Protein AF-A0A2E8U9Q3-F1 (afdb_monomer_lite)

Structure (mmCIF, N/CA/C/O backbone):
data_AF-A0A2E8U9Q3-F1
#
_entry.id   AF-A0A2E8U9Q3-F1
#
loop_
_atom_site.group_PDB
_atom_site.id
_atom_site.type_symbol
_atom_site.label_atom_id
_atom_site.label_alt_id
_atom_site.label_comp_id
_atom_site.label_asym_id
_atom_site.label_entity_id
_atom_site.label_seq_id
_atom_site.pdbx_PDB_ins_code
_atom_site.Cartn_x
_atom_site.Cartn_y
_atom_site.Cartn_z
_atom_site.occupancy
_atom_site.B_iso_or_equiv
_atom_site.auth_seq_id
_atom_s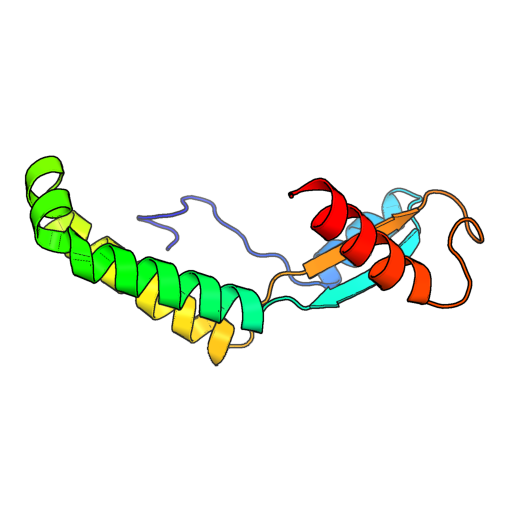ite.auth_comp_id
_atom_site.auth_asym_id
_atom_site.auth_atom_id
_atom_site.pdbx_PDB_model_num
ATOM 1 N N . MET A 1 1 ? -2.184 11.092 10.515 1.00 64.75 1 MET A N 1
ATOM 2 C CA . MET A 1 1 ? -1.116 10.374 9.784 1.00 64.75 1 MET A CA 1
ATOM 3 C C . MET A 1 1 ? 0.278 10.825 10.214 1.00 64.75 1 MET A C 1
ATOM 5 O O . MET A 1 1 ? 0.826 10.171 11.090 1.00 64.75 1 MET A O 1
ATOM 9 N N . ARG A 1 2 ? 0.816 11.953 9.718 1.00 72.31 2 ARG A N 1
ATOM 10 C CA . ARG A 1 2 ? 2.222 12.364 9.953 1.00 72.31 2 ARG A CA 1
ATOM 11 C C . ARG A 1 2 ? 2.642 12.592 11.412 1.00 72.31 2 ARG A C 1
ATOM 13 O O . ARG A 1 2 ? 3.783 12.352 11.745 1.00 72.31 2 ARG A O 1
ATOM 20 N N . LYS A 1 3 ? 1.752 13.048 12.296 1.00 78.44 3 LYS A N 1
ATOM 21 C CA . LYS A 1 3 ? 2.109 13.302 13.709 1.00 78.44 3 LYS A CA 1
ATOM 22 C C . LYS A 1 3 ? 1.985 12.071 14.615 1.00 78.44 3 LYS A C 1
ATOM 24 O O . LYS A 1 3 ? 2.663 11.994 15.627 1.00 78.44 3 LYS A O 1
ATOM 29 N N . TYR A 1 4 ? 1.089 11.148 14.273 1.00 84.44 4 TYR A N 1
ATOM 30 C CA . TYR A 1 4 ? 0.579 10.152 15.224 1.00 84.44 4 TYR A CA 1
ATOM 31 C C . TYR A 1 4 ? 0.764 8.696 14.792 1.00 84.44 4 TYR A C 1
ATOM 33 O O . TYR A 1 4 ? 0.737 7.823 15.645 1.00 84.44 4 TYR A O 1
ATOM 41 N N . ILE A 1 5 ? 0.908 8.428 13.489 1.00 89.56 5 ILE A N 1
ATOM 42 C CA . ILE A 1 5 ? 0.962 7.057 12.954 1.00 89.56 5 ILE A CA 1
ATOM 43 C C . ILE A 1 5 ? 2.268 6.835 12.186 1.00 89.56 5 ILE A C 1
ATOM 45 O O . ILE A 1 5 ? 2.986 5.888 12.471 1.00 89.56 5 ILE A O 1
ATOM 49 N N . PHE A 1 6 ? 2.609 7.740 11.260 1.00 91.94 6 PHE A N 1
ATOM 50 C CA . PHE A 1 6 ? 3.819 7.641 10.433 1.00 91.94 6 PHE A CA 1
ATOM 51 C C . PHE A 1 6 ? 4.589 8.974 10.402 1.00 91.94 6 PHE A C 1
ATOM 53 O O . PHE A 1 6 ? 4.451 9.739 9.438 1.00 91.94 6 PHE A O 1
ATOM 60 N N . PRO A 1 7 ? 5.364 9.299 11.455 1.00 90.81 7 PRO A N 1
ATOM 61 C CA . PRO A 1 7 ? 6.291 10.431 11.445 1.00 90.81 7 PRO A CA 1
ATOM 62 C C . PRO A 1 7 ? 7.283 10.334 10.287 1.00 90.81 7 PRO A C 1
ATOM 64 O O . PRO A 1 7 ? 7.885 9.290 10.073 1.00 90.81 7 PRO A O 1
ATOM 67 N N . GLY A 1 8 ? 7.404 11.407 9.500 1.00 90.94 8 GLY A N 1
ATOM 68 C CA . GLY A 1 8 ? 8.248 11.430 8.296 1.00 90.94 8 GLY A CA 1
ATOM 69 C C . GLY A 1 8 ? 7.701 10.640 7.100 1.00 90.94 8 GLY A C 1
ATOM 70 O O . GLY A 1 8 ? 8.353 10.589 6.063 1.00 90.94 8 GLY A O 1
ATOM 71 N N . GLY A 1 9 ? 6.507 10.048 7.210 1.00 89.62 9 GLY A N 1
ATOM 72 C CA . GLY A 1 9 ? 5.912 9.262 6.133 1.00 89.62 9 GLY A CA 1
ATOM 73 C C . GLY A 1 9 ? 5.658 10.092 4.873 1.00 89.62 9 GLY A C 1
ATOM 74 O O . GLY A 1 9 ? 4.964 11.114 4.921 1.00 89.62 9 GLY A O 1
ATOM 75 N N . TYR A 1 10 ? 6.179 9.604 3.749 1.00 92.88 10 TYR A N 1
ATOM 76 C CA . TYR A 1 10 ? 5.983 10.150 2.412 1.00 92.88 10 TYR A CA 1
ATOM 77 C C . TYR A 1 10 ? 5.476 9.053 1.473 1.00 92.88 10 TYR A C 1
ATOM 79 O O . TYR A 1 10 ? 5.944 7.918 1.536 1.00 92.88 10 TYR A O 1
ATOM 87 N N . ILE A 1 11 ? 4.503 9.387 0.625 1.00 93.69 11 ILE A N 1
ATOM 88 C CA . I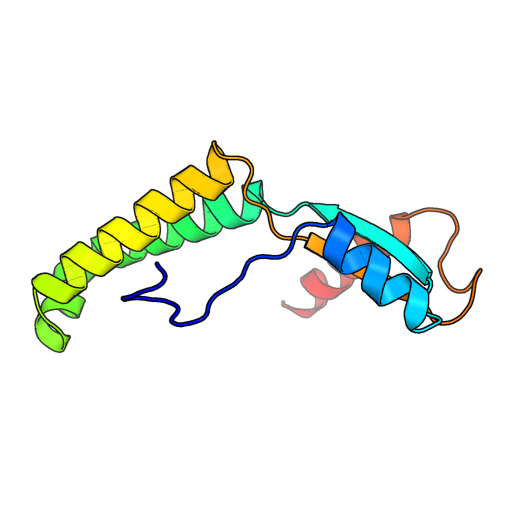LE A 1 11 ? 3.959 8.477 -0.386 1.00 93.69 11 ILE A CA 1
ATOM 89 C C . ILE A 1 11 ? 4.340 9.065 -1.746 1.00 93.69 11 ILE A C 1
ATOM 91 O O . ILE A 1 11 ? 3.750 10.078 -2.128 1.00 93.69 11 ILE A O 1
ATOM 95 N N . PRO A 1 12 ? 5.329 8.484 -2.446 1.00 95.00 12 PRO A N 1
ATOM 96 C CA . PRO A 1 12 ? 5.797 9.026 -3.711 1.00 95.00 12 PRO A CA 1
ATOM 97 C C . PRO A 1 12 ? 4.779 8.815 -4.830 1.00 95.00 12 PRO A C 1
ATOM 99 O O . PRO A 1 12 ? 4.045 7.821 -4.861 1.00 95.00 12 PRO A O 1
ATOM 102 N N . ALA A 1 13 ? 4.773 9.741 -5.786 1.00 95.00 13 ALA A N 1
ATOM 103 C CA . ALA A 1 13 ? 4.031 9.565 -7.027 1.00 95.00 13 ALA A CA 1
ATOM 104 C C . ALA A 1 13 ? 4.717 8.520 -7.921 1.00 95.00 13 ALA A C 1
ATOM 106 O O . ALA A 1 13 ? 5.933 8.331 -7.861 1.00 95.00 13 ALA A O 1
ATOM 107 N N . LEU A 1 14 ? 3.956 7.877 -8.814 1.00 96.50 14 LEU A N 1
ATOM 108 C CA . LEU A 1 14 ? 4.533 6.902 -9.744 1.00 96.50 14 LEU A CA 1
ATOM 109 C C . LEU A 1 14 ? 5.638 7.519 -10.614 1.00 96.50 14 LEU A C 1
ATOM 111 O O . LEU A 1 14 ? 6.654 6.875 -10.849 1.00 96.50 14 LEU A O 1
ATOM 115 N N . SER A 1 15 ? 5.471 8.779 -11.021 1.00 96.38 15 SER A N 1
ATOM 116 C CA . SER A 1 15 ? 6.460 9.538 -11.795 1.00 96.38 15 SER A CA 1
ATOM 117 C C . SER A 1 15 ? 7.777 9.763 -11.048 1.00 96.38 15 SER A C 1
ATOM 119 O O . SER A 1 15 ? 8.841 9.804 -11.662 1.00 96.38 15 SER A O 1
ATOM 121 N N . GLU A 1 16 ? 7.735 9.894 -9.722 1.00 96.69 16 GLU A N 1
ATOM 122 C CA . GLU A 1 16 ? 8.944 10.010 -8.907 1.00 96.69 16 GLU A CA 1
ATOM 123 C C . GLU A 1 16 ? 9.657 8.667 -8.797 1.00 96.69 16 GLU A C 1
ATOM 125 O O . GLU A 1 16 ? 10.884 8.609 -8.880 1.00 96.69 16 GLU A O 1
ATOM 130 N N . ILE A 1 17 ? 8.895 7.582 -8.645 1.00 96.94 17 ILE A N 1
ATOM 131 C CA . ILE A 1 17 ? 9.440 6.226 -8.587 1.00 96.94 17 ILE A CA 1
ATOM 132 C C . ILE A 1 17 ? 10.092 5.870 -9.930 1.00 96.94 17 ILE A C 1
ATOM 134 O O . ILE A 1 17 ? 11.268 5.504 -9.956 1.00 96.94 17 ILE A O 1
ATOM 138 N N . SER A 1 18 ? 9.370 6.025 -11.046 1.00 96.50 18 SER A N 1
ATOM 139 C CA . SER A 1 18 ? 9.853 5.640 -12.378 1.00 96.50 18 SER A CA 1
ATOM 140 C C . SER A 1 18 ? 11.109 6.413 -12.778 1.00 96.50 18 SER A C 1
ATOM 142 O O . SER A 1 18 ? 12.100 5.801 -13.174 1.00 96.50 18 SER A O 1
ATOM 144 N N . LYS A 1 19 ? 11.128 7.732 -12.544 1.00 96.00 19 LYS A N 1
ATOM 145 C CA . LYS A 1 19 ? 12.292 8.594 -12.804 1.00 96.00 19 LYS A CA 1
ATOM 146 C C . LYS A 1 19 ? 13.550 8.134 -12.070 1.00 96.00 19 LYS A C 1
ATOM 148 O O . LYS A 1 19 ? 14.658 8.305 -12.576 1.00 96.00 19 LYS A O 1
ATOM 153 N N . ASN A 1 20 ? 13.409 7.617 -10.851 1.00 96.25 20 ASN A N 1
ATOM 154 C CA . ASN A 1 20 ? 14.555 7.109 -10.102 1.00 96.25 20 ASN A CA 1
ATOM 155 C C . ASN A 1 20 ? 14.969 5.716 -10.585 1.00 96.25 20 ASN A C 1
ATOM 157 O O . ASN A 1 20 ? 16.165 5.474 -10.711 1.00 96.25 20 ASN A O 1
ATOM 161 N N . ILE A 1 21 ? 14.018 4.837 -10.921 1.00 96.62 21 ILE A N 1
ATOM 162 C CA . ILE A 1 21 ? 14.308 3.494 -11.449 1.00 96.62 21 ILE A CA 1
ATOM 163 C C . ILE A 1 21 ? 15.091 3.569 -12.762 1.00 96.62 21 ILE A C 1
ATOM 165 O O . ILE A 1 21 ? 16.087 2.863 -12.905 1.00 96.62 21 ILE A O 1
ATOM 169 N N . GLU A 1 22 ? 14.721 4.460 -13.681 1.00 92.25 22 GLU A N 1
ATOM 170 C CA . GLU A 1 22 ? 15.414 4.619 -14.971 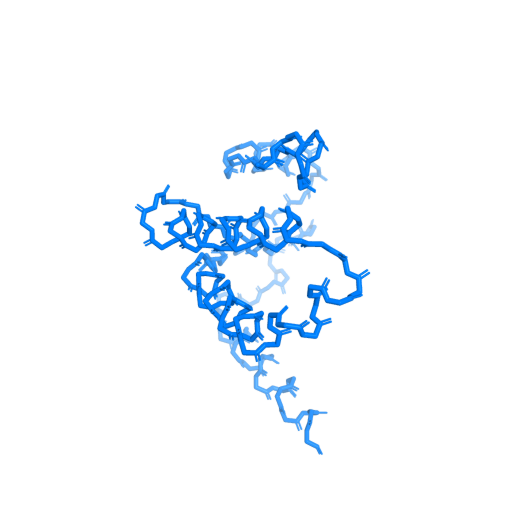1.00 92.25 22 GLU A CA 1
ATOM 171 C C . GLU A 1 22 ? 16.920 4.888 -14.813 1.00 92.25 22 GLU A C 1
ATOM 173 O O . GLU A 1 22 ? 17.734 4.424 -15.608 1.00 92.25 22 GLU A O 1
ATOM 178 N N . LYS A 1 23 ? 17.321 5.568 -13.733 1.00 95.25 23 LYS A N 1
ATOM 179 C CA . LYS A 1 23 ? 18.730 5.881 -13.444 1.00 95.25 23 LYS A CA 1
ATOM 180 C C . LYS A 1 23 ? 19.527 4.701 -12.886 1.00 95.25 23 LYS A C 1
ATOM 182 O O . LYS A 1 23 ? 20.741 4.801 -12.749 1.00 95.25 23 LYS A O 1
ATOM 187 N N . THR A 1 24 ? 18.864 3.603 -12.529 1.00 95.25 24 THR A N 1
ATOM 188 C CA . THR A 1 24 ? 19.495 2.439 -11.883 1.00 95.25 24 THR A CA 1
ATOM 189 C C . THR A 1 24 ? 19.900 1.334 -12.862 1.00 95.25 24 THR A C 1
ATOM 191 O O . THR A 1 24 ? 20.501 0.345 -12.445 1.00 95.25 24 THR A O 1
ATOM 194 N N . GLY A 1 25 ? 19.572 1.474 -14.153 1.00 92.44 25 GLY A N 1
ATOM 195 C CA . GLY A 1 25 ? 19.801 0.433 -15.164 1.00 92.44 25 GLY A CA 1
ATOM 196 C C . GLY A 1 25 ? 18.813 -0.739 -15.094 1.00 92.44 25 GLY A C 1
ATOM 197 O O . GLY A 1 25 ? 19.044 -1.774 -15.718 1.00 92.44 25 GLY A O 1
ATOM 198 N N . PHE A 1 26 ? 17.725 -0.600 -14.331 1.00 96.19 26 PHE A N 1
ATOM 199 C CA . PHE A 1 26 ? 16.598 -1.529 -14.349 1.00 96.19 26 PHE A CA 1
ATOM 200 C C . PHE A 1 26 ? 15.534 -1.082 -15.356 1.00 96.19 26 PHE A C 1
ATOM 202 O O . PHE A 1 26 ? 15.258 0.106 -15.510 1.00 96.19 26 PHE A O 1
ATOM 209 N N . PHE A 1 27 ? 14.884 -2.060 -15.979 1.00 94.94 27 PHE A N 1
ATOM 210 C CA . PHE A 1 27 ? 13.723 -1.881 -16.838 1.00 94.94 27 PHE A CA 1
ATOM 211 C C . PHE A 1 27 ? 12.452 -2.159 -16.043 1.00 94.94 27 PHE A C 1
ATOM 213 O O . PHE A 1 27 ? 12.346 -3.199 -15.386 1.00 94.94 27 PHE A O 1
ATOM 220 N N . ILE A 1 28 ? 11.479 -1.251 -16.126 1.00 96.19 28 ILE A N 1
ATOM 221 C CA . ILE A 1 28 ? 10.119 -1.516 -15.654 1.00 96.19 28 ILE A CA 1
ATOM 222 C C . ILE A 1 28 ? 9.433 -2.411 -16.682 1.00 96.19 28 ILE A C 1
ATOM 224 O O . ILE A 1 28 ? 9.395 -2.083 -17.864 1.00 96.19 28 ILE A O 1
ATOM 228 N N . THR A 1 29 ? 8.910 -3.543 -16.222 1.00 95.38 29 THR A N 1
ATOM 229 C CA . THR A 1 29 ? 8.325 -4.575 -17.092 1.00 95.38 29 THR A CA 1
ATOM 230 C C . THR A 1 29 ? 6.835 -4.807 -16.862 1.00 95.38 29 THR A C 1
ATOM 232 O O . THR A 1 29 ? 6.148 -5.232 -17.783 1.00 95.38 29 THR A O 1
ATOM 235 N N . ASP A 1 30 ? 6.323 -4.482 -15.674 1.00 96.00 30 ASP A N 1
ATOM 236 C CA . ASP A 1 30 ? 4.893 -4.454 -15.357 1.00 96.00 30 ASP A CA 1
ATOM 237 C C . ASP A 1 30 ? 4.652 -3.533 -14.146 1.00 96.00 30 ASP A C 1
ATOM 239 O O . ASP A 1 30 ? 5.550 -3.333 -13.315 1.00 96.00 30 ASP A O 1
ATOM 243 N N . ILE A 1 31 ? 3.452 -2.954 -14.061 1.00 97.44 31 ILE A N 1
ATOM 244 C CA . ILE A 1 31 ? 2.982 -2.171 -12.914 1.00 97.44 31 ILE A CA 1
ATOM 245 C C . ILE A 1 31 ? 1.539 -2.593 -12.614 1.00 97.44 31 ILE A C 1
ATOM 247 O O . ILE A 1 31 ? 0.622 -2.279 -13.375 1.00 97.44 31 ILE A O 1
ATOM 251 N N . GLU A 1 32 ? 1.326 -3.244 -11.473 1.00 97.25 32 GLU A N 1
ATOM 252 C CA . GLU A 1 32 ? 0.004 -3.654 -10.992 1.00 97.25 32 GLU A CA 1
ATOM 253 C C . GLU A 1 32 ? -0.503 -2.671 -9.919 1.00 97.25 32 GLU A C 1
ATOM 255 O O . GLU A 1 32 ? 0.224 -2.280 -8.998 1.00 97.25 32 GLU A O 1
ATOM 260 N N . PHE A 1 33 ? -1.768 -2.255 -10.042 1.00 97.00 33 PHE A N 1
ATOM 261 C CA . PHE A 1 33 ? -2.423 -1.307 -9.138 1.00 97.00 33 PHE A CA 1
ATOM 262 C C . PHE A 1 33 ? -3.307 -2.061 -8.145 1.00 97.00 33 PHE A C 1
ATOM 264 O O . PHE A 1 33 ? -4.343 -2.615 -8.507 1.00 97.00 33 PHE A O 1
ATOM 271 N N . LEU A 1 34 ? -2.935 -2.029 -6.867 1.00 97.69 34 LEU A N 1
ATOM 272 C CA . LEU A 1 34 ? -3.588 -2.795 -5.802 1.00 97.69 34 LEU A CA 1
ATOM 273 C C . LEU A 1 34 ? -4.383 -1.918 -4.816 1.00 97.69 34 LEU A C 1
ATOM 275 O O . LEU A 1 34 ? -4.789 -2.385 -3.751 1.00 97.69 34 LEU A O 1
ATOM 279 N N . GLY A 1 35 ? -4.648 -0.652 -5.160 1.00 97.12 35 GLY A N 1
ATOM 280 C CA . GLY A 1 35 ? -5.404 0.292 -4.323 1.00 97.12 35 GLY A CA 1
ATOM 281 C C . GLY A 1 35 ? -6.749 -0.249 -3.803 1.00 97.12 35 GLY A C 1
ATOM 282 O O . GLY A 1 35 ? -6.956 -0.254 -2.584 1.00 97.12 35 GLY A O 1
ATOM 283 N N . PRO A 1 36 ? -7.635 -0.794 -4.664 1.00 97.25 36 PRO A N 1
ATOM 284 C CA . PRO A 1 36 ? -8.909 -1.371 -4.223 1.00 97.25 36 PRO A CA 1
ATOM 285 C C . PRO A 1 36 ? -8.750 -2.549 -3.252 1.00 97.25 36 PRO A C 1
ATOM 287 O O . PRO A 1 36 ? -9.520 -2.682 -2.297 1.00 97.25 36 PRO A O 1
ATOM 290 N N . HIS A 1 37 ? -7.719 -3.378 -3.445 1.00 98.06 37 HIS A N 1
ATOM 291 C CA . HIS A 1 37 ? -7.395 -4.456 -2.510 1.00 98.06 37 HIS A CA 1
ATOM 292 C C . HIS A 1 37 ? -7.017 -3.884 -1.144 1.00 98.06 37 HIS A C 1
ATOM 294 O O . HIS A 1 37 ? -7.510 -4.355 -0.119 1.00 98.06 37 HIS A O 1
ATOM 300 N N . TYR A 1 38 ? -6.213 -2.821 -1.116 1.00 98.31 38 TYR A N 1
ATOM 301 C CA . TYR A 1 38 ? -5.800 -2.182 0.129 1.00 98.31 38 TYR A CA 1
ATOM 302 C C . TYR A 1 38 ? -6.964 -1.502 0.866 1.00 98.31 38 TYR A C 1
ATOM 304 O O . TYR A 1 38 ? -7.054 -1.591 2.092 1.00 98.31 38 TYR A O 1
ATOM 312 N N . ALA A 1 39 ? -7.925 -0.923 0.138 1.00 98.44 39 ALA A N 1
ATOM 313 C CA . ALA A 1 39 ? -9.171 -0.436 0.729 1.00 98.44 39 ALA A CA 1
ATOM 314 C C . ALA A 1 39 ? -9.954 -1.564 1.432 1.00 98.44 39 ALA A C 1
ATOM 316 O O . ALA A 1 39 ? -10.486 -1.370 2.529 1.00 98.44 39 ALA A O 1
ATOM 317 N N . ASN A 1 40 ? -10.005 -2.766 0.846 1.00 98.50 40 ASN A N 1
ATOM 318 C CA . ASN A 1 40 ? -10.631 -3.929 1.484 1.00 98.50 40 ASN A CA 1
ATOM 319 C C . ASN A 1 40 ? -9.825 -4.431 2.688 1.00 98.50 40 ASN A C 1
ATOM 321 O O . ASN A 1 40 ? -10.409 -4.742 3.727 1.00 98.50 40 ASN A O 1
ATOM 325 N N . THR A 1 41 ? -8.495 -4.435 2.605 1.00 98.62 41 THR A N 1
ATOM 326 C CA . THR A 1 41 ? -7.615 -4.743 3.741 1.00 98.62 41 THR A CA 1
ATOM 327 C C . THR A 1 41 ? -7.898 -3.824 4.929 1.00 98.62 41 THR A C 1
ATOM 329 O O . THR A 1 41 ? -8.158 -4.310 6.033 1.00 98.62 41 THR A O 1
ATOM 332 N N . LEU A 1 42 ? -7.943 -2.508 4.699 1.00 98.62 42 LEU A N 1
ATOM 333 C CA . LEU A 1 42 ? -8.233 -1.504 5.726 1.00 98.62 42 LEU A CA 1
ATOM 334 C C . LEU A 1 42 ? -9.636 -1.674 6.316 1.00 98.62 42 LEU A C 1
ATOM 336 O O . LEU A 1 42 ? -9.793 -1.618 7.538 1.00 98.62 42 LEU A O 1
ATOM 340 N N . ARG A 1 43 ? -10.638 -1.990 5.483 1.00 98.56 43 ARG A N 1
ATOM 341 C CA . ARG A 1 43 ? -11.985 -2.353 5.94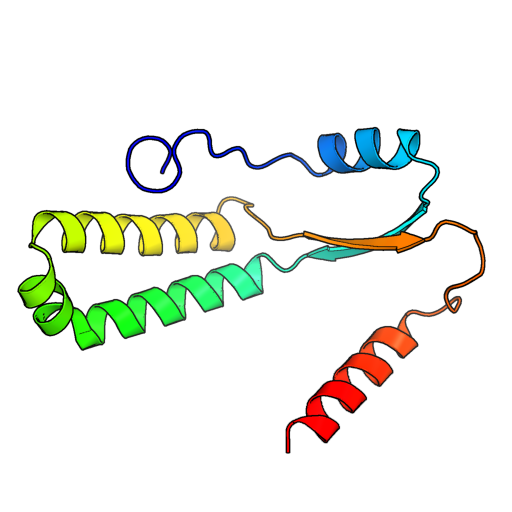9 1.00 98.56 43 ARG A CA 1
ATOM 342 C C . ARG A 1 43 ? -11.946 -3.556 6.890 1.00 98.56 43 ARG A C 1
ATOM 344 O O . ARG A 1 43 ? -12.523 -3.506 7.976 1.00 98.56 43 ARG A O 1
ATOM 351 N N . HIS A 1 44 ? -11.268 -4.639 6.507 1.00 98.75 44 HIS A N 1
ATOM 352 C CA . HIS A 1 44 ? -11.178 -5.841 7.339 1.00 98.75 44 HIS A CA 1
ATOM 353 C C . HIS A 1 44 ? -10.419 -5.589 8.644 1.00 98.75 44 HIS A C 1
ATOM 355 O O . HIS A 1 44 ? -10.827 -6.095 9.691 1.00 98.75 44 HIS A O 1
ATOM 361 N N . TRP A 1 45 ? -9.345 -4.795 8.618 1.00 98.69 45 TRP A N 1
ATOM 362 C CA . TRP A 1 45 ? -8.657 -4.363 9.837 1.00 98.69 45 TRP A CA 1
ATOM 363 C C . TRP A 1 45 ? -9.568 -3.538 10.737 1.00 98.69 45 TRP A C 1
ATOM 365 O O . TRP A 1 45 ? -9.661 -3.837 11.923 1.00 98.69 45 TRP A O 1
ATOM 375 N N . ARG A 1 46 ? -10.314 -2.578 10.183 1.00 98.44 46 ARG A N 1
ATOM 376 C CA . ARG A 1 46 ? -11.264 -1.752 10.940 1.00 98.44 46 ARG A CA 1
ATOM 377 C C . ARG A 1 46 ? -12.364 -2.581 11.593 1.00 98.44 46 ARG A C 1
ATOM 379 O O . ARG A 1 46 ? -12.669 -2.370 12.763 1.00 98.44 46 ARG A O 1
ATOM 386 N N . LEU A 1 47 ? -12.936 -3.546 10.873 1.00 98.56 47 LEU A N 1
ATOM 387 C CA . LEU A 1 47 ? -13.967 -4.437 11.416 1.00 98.56 47 LEU A CA 1
ATOM 388 C C . LEU A 1 47 ? -13.420 -5.337 12.531 1.00 98.56 47 LEU A C 1
ATOM 390 O O . LEU A 1 47 ? -14.064 -5.486 13.569 1.00 98.56 47 LEU A O 1
ATOM 394 N N . ARG A 1 48 ? -12.218 -5.898 12.350 1.00 98.62 48 ARG A N 1
ATOM 395 C CA . ARG A 1 48 ? -11.556 -6.707 13.385 1.00 98.62 48 ARG A CA 1
ATOM 396 C C . ARG A 1 48 ? -11.174 -5.878 14.608 1.00 98.62 48 ARG A C 1
ATOM 398 O O . ARG A 1 48 ? -11.370 -6.353 15.722 1.00 98.62 48 ARG A O 1
ATOM 405 N N . PHE A 1 49 ? -10.699 -4.651 14.411 1.00 98.31 49 PHE A N 1
ATOM 406 C CA . PHE A 1 49 ? -10.427 -3.714 15.497 1.00 98.31 49 PHE A CA 1
ATOM 407 C C . PHE A 1 49 ? -11.707 -3.409 16.277 1.00 98.31 49 PHE A C 1
ATOM 409 O O . PHE A 1 49 ? -11.746 -3.619 17.483 1.00 98.31 49 PHE A O 1
ATOM 416 N N . LYS A 1 50 ? -12.788 -3.027 15.581 1.00 98.00 50 LYS A N 1
ATOM 417 C CA . LYS A 1 50 ? -14.088 -2.732 16.200 1.00 98.00 50 LYS A CA 1
ATOM 418 C C . LYS A 1 50 ? -14.614 -3.909 17.026 1.00 98.00 50 LYS A C 1
ATOM 420 O O . LYS A 1 50 ? -15.108 -3.698 18.126 1.00 98.00 50 LYS A O 1
ATOM 425 N N . LYS A 1 51 ? -14.482 -5.143 16.523 1.00 98.50 51 LYS A N 1
ATOM 426 C CA . LYS A 1 51 ? -14.904 -6.357 17.245 1.00 98.50 51 LYS A CA 1
ATOM 427 C C . LYS A 1 51 ? -14.136 -6.568 18.558 1.00 98.50 51 LYS A C 1
ATOM 429 O O . LYS A 1 51 ? -14.704 -7.104 19.498 1.00 98.50 51 LYS A O 1
ATOM 434 N N . ASN A 1 52 ? -12.871 -6.155 18.619 1.00 98.12 52 ASN A N 1
ATOM 435 C CA . ASN A 1 52 ? -11.992 -6.363 19.775 1.00 98.12 52 ASN A CA 1
ATOM 436 C C . ASN A 1 52 ? -11.704 -5.065 20.543 1.00 98.12 52 ASN A C 1
ATOM 438 O O . ASN A 1 52 ? -10.776 -5.019 21.345 1.00 98.12 52 ASN A O 1
ATOM 442 N N . ARG A 1 53 ? -12.478 -4.003 20.293 1.00 97.88 53 ARG A N 1
ATOM 443 C CA . ARG A 1 53 ? -12.180 -2.650 20.771 1.00 97.88 53 ARG A CA 1
ATOM 444 C C . ARG A 1 53 ? -12.015 -2.581 22.287 1.00 97.88 53 ARG A C 1
ATOM 446 O O . ARG A 1 53 ? -11.057 -1.978 22.746 1.00 97.88 53 ARG A O 1
ATOM 453 N N . GLU A 1 54 ? -12.899 -3.225 23.048 1.00 98.12 54 GLU A N 1
ATOM 454 C CA . GLU A 1 54 ? -12.847 -3.190 24.517 1.00 98.12 54 GLU A CA 1
ATOM 455 C C . GLU A 1 54 ? -11.614 -3.910 25.081 1.00 98.12 54 GLU A C 1
ATOM 457 O O . GLU A 1 54 ? -10.997 -3.423 26.023 1.00 98.12 54 GLU A O 1
ATOM 462 N N . ILE A 1 55 ? -11.188 -5.009 24.448 1.00 98.00 55 ILE A N 1
ATOM 463 C CA . ILE A 1 55 ? -9.939 -5.705 24.798 1.00 98.00 55 ILE A CA 1
ATOM 464 C C . ILE A 1 55 ? -8.732 -4.812 24.487 1.00 98.00 55 ILE A C 1
ATOM 466 O O . ILE A 1 55 ? -7.787 -4.730 25.258 1.00 98.00 55 ILE A O 1
ATOM 470 N N . ILE A 1 56 ? -8.748 -4.114 23.354 1.00 97.44 56 ILE A N 1
ATOM 471 C CA . ILE A 1 56 ? -7.649 -3.219 22.976 1.00 97.44 56 ILE A CA 1
ATOM 472 C C . ILE A 1 56 ? -7.600 -2.007 23.914 1.00 97.44 56 ILE A C 1
ATOM 474 O O . ILE A 1 56 ? -6.521 -1.594 24.331 1.00 97.44 56 ILE A O 1
ATOM 478 N N . LYS A 1 57 ? -8.758 -1.460 24.288 1.00 98.06 57 LYS A N 1
ATOM 479 C CA . LYS A 1 57 ? -8.874 -0.344 25.228 1.00 98.06 57 LYS A CA 1
ATOM 480 C C . LYS A 1 57 ? -8.320 -0.683 26.610 1.00 98.06 57 LYS A C 1
ATOM 482 O O . LYS A 1 57 ? -7.761 0.210 27.232 1.00 98.06 57 LYS A O 1
ATOM 487 N N . SER A 1 58 ? -8.457 -1.925 27.085 1.00 97.50 58 SER A N 1
ATOM 488 C CA . SER A 1 58 ? -7.901 -2.330 28.385 1.00 97.50 58 SER A CA 1
ATOM 489 C C . SER A 1 58 ? -6.374 -2.452 28.386 1.00 97.50 58 SER A C 1
ATOM 491 O O . SER A 1 58 ? -5.761 -2.317 29.439 1.00 97.50 58 SER A O 1
ATOM 493 N N . VAL A 1 59 ? -5.761 -2.688 27.220 1.00 97.31 59 VAL A N 1
ATOM 494 C CA . VAL A 1 59 ? -4.297 -2.731 27.045 1.00 97.31 59 VAL A CA 1
ATOM 495 C C . VAL A 1 59 ? -3.715 -1.339 26.782 1.00 97.31 59 VAL A C 1
ATOM 497 O O . VAL A 1 59 ? -2.593 -1.046 27.189 1.00 97.31 59 VAL A O 1
ATOM 500 N N . TYR A 1 60 ? -4.470 -0.489 26.089 1.00 94.88 60 TYR A N 1
ATOM 501 C CA . TYR A 1 60 ? -4.093 0.882 25.761 1.00 94.88 60 TYR A CA 1
ATOM 502 C C . TYR A 1 60 ? -5.004 1.868 26.503 1.00 94.88 60 TYR A C 1
ATOM 504 O O . TYR A 1 60 ? -5.135 1.809 27.721 1.00 94.88 60 TYR A O 1
ATOM 512 N N . ASP A 1 61 ? -5.622 2.802 25.783 1.00 96.69 61 ASP A N 1
ATOM 513 C CA . ASP A 1 61 ? -6.586 3.739 26.332 1.00 96.69 61 ASP A CA 1
ATOM 514 C C . ASP A 1 61 ? -7.636 4.143 25.280 1.00 96.69 61 ASP A C 1
ATOM 516 O O . ASP A 1 61 ? -7.581 3.796 24.092 1.00 96.69 61 ASP A O 1
ATOM 520 N N . GLU A 1 62 ? -8.635 4.901 25.729 1.00 97.88 62 GLU A N 1
ATOM 521 C CA . GLU A 1 62 ? -9.701 5.421 24.869 1.00 97.88 62 GLU A CA 1
ATOM 522 C C . GLU A 1 62 ? -9.153 6.372 23.789 1.00 97.88 62 GLU A C 1
ATOM 524 O O . GLU A 1 62 ? -9.653 6.412 22.660 1.00 97.88 62 GLU A O 1
ATOM 529 N N . ARG A 1 63 ? -8.094 7.126 24.108 1.00 96.56 63 ARG A N 1
ATOM 530 C CA . ARG A 1 63 ? -7.467 8.078 23.186 1.00 96.56 63 ARG A CA 1
ATOM 531 C C . ARG A 1 63 ? -6.841 7.358 21.993 1.00 96.56 63 ARG A C 1
ATOM 533 O O . ARG A 1 63 ? -7.066 7.769 20.851 1.00 96.56 63 ARG A O 1
ATOM 540 N N . PHE A 1 64 ? -6.087 6.295 22.249 1.00 96.75 64 PHE A N 1
ATOM 541 C CA . PHE A 1 64 ? -5.497 5.424 21.246 1.00 96.75 64 PHE A CA 1
ATOM 542 C C . PHE A 1 64 ? -6.582 4.795 20.382 1.00 96.75 64 PHE A C 1
ATOM 544 O O . PHE A 1 64 ? -6.490 4.860 19.156 1.00 96.75 64 PHE A O 1
ATOM 551 N N . CYS A 1 65 ? -7.642 4.263 20.999 1.00 98.06 65 CYS A N 1
ATOM 552 C CA . CYS A 1 65 ? -8.725 3.624 20.256 1.00 98.06 65 CYS A CA 1
ATOM 553 C C . CYS A 1 65 ? -9.358 4.583 19.245 1.00 98.06 65 CYS A C 1
ATOM 555 O O . CYS A 1 65 ? -9.415 4.269 18.057 1.00 98.06 65 CYS A O 1
ATOM 557 N N . ARG A 1 66 ? -9.725 5.796 19.678 1.00 97.75 66 ARG A N 1
ATOM 558 C CA . ARG A 1 66 ? -10.295 6.817 18.784 1.00 97.75 66 ARG A CA 1
ATOM 559 C C . ARG A 1 66 ? -9.338 7.217 17.663 1.00 97.75 66 ARG A C 1
ATOM 561 O O . ARG A 1 66 ? -9.752 7.385 16.517 1.00 97.75 66 ARG A O 1
ATOM 568 N N . MET A 1 67 ? -8.054 7.373 17.986 1.00 97.50 67 MET A N 1
ATOM 569 C CA . MET A 1 67 ? -7.023 7.696 17.001 1.00 97.50 67 MET A CA 1
ATOM 570 C C . MET A 1 67 ? -6.895 6.592 15.943 1.00 97.50 67 MET A C 1
ATOM 572 O O . MET A 1 67 ? -6.819 6.890 14.749 1.00 97.50 67 MET A O 1
ATOM 576 N N . TRP A 1 68 ? -6.883 5.330 16.370 1.00 97.75 68 TRP A N 1
ATOM 577 C CA . TRP A 1 68 ? -6.705 4.181 15.488 1.00 97.75 68 TRP A CA 1
ATOM 578 C C . TRP A 1 68 ? -7.933 3.923 14.610 1.00 97.75 68 TRP A C 1
ATOM 580 O O . TRP A 1 68 ? -7.800 3.669 13.413 1.00 97.75 68 TRP A O 1
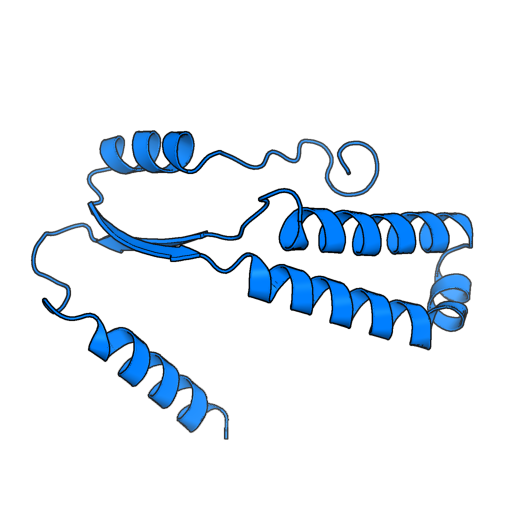ATOM 590 N N . GLU A 1 69 ? -9.135 4.073 15.167 1.00 97.81 69 GLU A N 1
ATOM 591 C CA . GLU A 1 69 ? -10.396 4.019 14.419 1.00 97.81 69 GLU A CA 1
ATOM 592 C C . GLU A 1 69 ? -10.432 5.073 13.314 1.00 97.81 69 GLU A C 1
ATOM 594 O O . GLU A 1 69 ? -10.723 4.751 12.158 1.00 97.81 69 GLU A O 1
ATOM 599 N N . PHE A 1 70 ? -10.082 6.316 13.660 1.00 97.38 70 PHE A N 1
ATOM 600 C CA . PHE A 1 70 ? -10.003 7.408 12.698 1.00 97.38 70 PHE A CA 1
ATOM 601 C C . PHE A 1 70 ? -8.971 7.115 11.607 1.00 97.38 70 PHE A C 1
ATOM 603 O O . PHE A 1 70 ? -9.264 7.282 10.426 1.00 97.38 70 PHE A O 1
ATOM 610 N N . TYR A 1 71 ? -7.783 6.634 11.982 1.00 97.75 71 TYR A N 1
ATOM 611 C CA . TYR A 1 71 ? -6.742 6.254 11.031 1.00 97.75 71 TYR A CA 1
ATOM 612 C C . TYR A 1 71 ? -7.232 5.204 10.026 1.00 97.75 71 TYR A C 1
ATOM 614 O O . TYR A 1 71 ? -7.101 5.415 8.817 1.00 97.75 71 TYR A O 1
ATOM 622 N N . LEU A 1 72 ? -7.809 4.097 10.503 1.00 98.38 72 LEU A N 1
ATOM 623 C CA . LEU A 1 72 ? -8.258 3.009 9.637 1.00 98.38 72 LEU A CA 1
ATOM 624 C C . LEU A 1 72 ? -9.400 3.453 8.716 1.00 98.38 72 LEU A C 1
ATOM 626 O O . LEU A 1 72 ? -9.381 3.130 7.530 1.00 98.38 72 LEU A O 1
ATOM 630 N N . ALA A 1 73 ? -10.365 4.219 9.234 1.00 98.06 73 ALA A N 1
ATOM 631 C CA . ALA A 1 73 ? -11.484 4.727 8.443 1.00 98.06 73 ALA A CA 1
ATOM 632 C C . ALA A 1 73 ? -11.035 5.750 7.387 1.00 98.06 73 ALA A C 1
ATOM 634 O O . ALA A 1 73 ? -11.393 5.621 6.217 1.00 98.06 73 ALA A O 1
ATOM 635 N N . ALA A 1 74 ? -10.220 6.736 7.775 1.00 97.75 74 ALA A N 1
ATOM 636 C CA . ALA A 1 74 ? -9.716 7.753 6.855 1.00 97.75 74 ALA A CA 1
ATOM 637 C C . ALA A 1 74 ? -8.824 7.139 5.770 1.00 97.75 74 ALA A C 1
ATOM 639 O O . ALA A 1 74 ? -8.929 7.507 4.603 1.00 97.75 74 ALA A O 1
ATOM 640 N N . SER A 1 75 ? -7.986 6.165 6.136 1.00 97.88 75 SER A N 1
ATOM 641 C CA . SER A 1 75 ? -7.159 5.447 5.166 1.00 97.88 75 SER A CA 1
ATOM 642 C C . SER A 1 75 ? -8.025 4.624 4.213 1.00 97.88 75 SER A C 1
ATOM 644 O O . SER A 1 75 ? -7.803 4.678 3.009 1.00 97.88 75 SER A O 1
ATOM 646 N N . GLU A 1 76 ? -9.043 3.904 4.709 1.00 98.44 76 GLU A N 1
ATOM 647 C CA . GLU A 1 76 ? -9.976 3.161 3.848 1.00 98.44 76 GLU A CA 1
ATOM 648 C C . GLU A 1 76 ? -10.612 4.090 2.803 1.00 98.44 76 GLU A C 1
ATOM 650 O O . GLU A 1 76 ? -10.611 3.767 1.617 1.00 98.44 76 GLU A O 1
ATOM 655 N N . VAL A 1 77 ? -11.103 5.259 3.230 1.00 98.12 77 VAL A N 1
ATOM 656 C CA . VAL A 1 77 ? -11.673 6.283 2.339 1.00 98.12 77 VAL A CA 1
ATOM 657 C C . VAL A 1 77 ? -10.644 6.770 1.324 1.00 98.12 77 VAL A C 1
ATOM 659 O O . VAL A 1 77 ? -10.967 6.887 0.144 1.00 98.12 77 VAL A O 1
ATOM 662 N N . ALA A 1 78 ? -9.406 7.017 1.748 1.00 97.75 78 ALA A N 1
ATOM 663 C CA . ALA A 1 78 ? -8.387 7.553 0.861 1.00 97.75 78 ALA A CA 1
ATOM 664 C C . ALA A 1 78 ? -8.023 6.589 -0.282 1.00 97.75 78 ALA A C 1
ATOM 666 O O . ALA A 1 78 ? -7.918 7.017 -1.431 1.00 97.75 78 ALA A O 1
ATOM 667 N N . PHE A 1 79 ? -7.917 5.286 0.005 1.00 98.00 79 PHE A N 1
ATOM 668 C CA . PHE A 1 79 ? -7.707 4.257 -1.024 1.00 98.00 79 PHE A CA 1
ATOM 669 C C . PHE A 1 79 ? -8.960 3.974 -1.858 1.00 98.00 79 PHE A C 1
ATOM 671 O O . PHE A 1 79 ? -8.852 3.616 -3.027 1.00 98.00 79 PHE A O 1
ATOM 678 N N . ARG A 1 80 ? -10.157 4.110 -1.275 1.00 97.56 80 ARG A N 1
ATOM 679 C CA . ARG A 1 80 ? -11.413 3.792 -1.968 1.00 97.56 80 ARG A CA 1
ATOM 680 C C . ARG A 1 80 ? -11.900 4.917 -2.880 1.00 97.56 80 ARG A C 1
ATOM 682 O O . ARG A 1 80 ? -12.505 4.626 -3.904 1.00 97.56 80 ARG A O 1
ATOM 689 N N . TYR A 1 81 ? -11.658 6.172 -2.503 1.00 97.62 81 TYR A N 1
ATOM 690 C CA . TYR A 1 81 ? -12.296 7.331 -3.134 1.00 97.62 81 TYR A CA 1
ATOM 691 C C . TYR A 1 81 ? -11.346 8.482 -3.475 1.00 97.62 81 TYR A C 1
ATOM 693 O O . TYR A 1 81 ? -11.706 9.312 -4.300 1.00 97.62 81 TYR A O 1
ATOM 701 N N . LEU A 1 82 ? -10.156 8.563 -2.868 1.00 96.25 82 LEU A N 1
ATOM 702 C CA . LEU A 1 82 ? -9.258 9.723 -3.025 1.00 96.25 82 LEU A CA 1
ATOM 703 C C . LEU A 1 82 ? -7.995 9.410 -3.839 1.00 96.25 82 LEU A C 1
ATOM 705 O O . LEU A 1 82 ? -7.013 10.142 -3.766 1.00 96.25 82 LEU A O 1
ATOM 709 N N . GLY A 1 83 ? -8.004 8.314 -4.601 1.00 92.44 83 GLY A N 1
ATOM 710 C CA . GLY A 1 83 ? -6.938 7.983 -5.548 1.00 92.44 83 GLY A CA 1
ATOM 711 C C . GLY A 1 83 ? -5.632 7.478 -4.926 1.00 92.44 83 GLY A C 1
ATOM 712 O O . GLY A 1 83 ? -4.651 7.319 -5.651 1.00 92.44 83 GLY A O 1
ATOM 713 N N . MET A 1 84 ? -5.585 7.187 -3.618 1.00 96.62 84 MET A N 1
ATOM 714 C CA . MET A 1 84 ? -4.435 6.472 -3.053 1.00 96.62 84 MET A CA 1
ATOM 715 C C . MET A 1 84 ? -4.366 5.051 -3.612 1.00 96.62 84 MET A C 1
ATOM 717 O O . MET A 1 84 ? -5.383 4.379 -3.779 1.00 96.62 84 MET A O 1
ATOM 721 N N . THR A 1 85 ? -3.152 4.563 -3.855 1.00 97.06 85 THR A N 1
ATOM 722 C CA . THR A 1 85 ? -2.944 3.223 -4.401 1.00 97.06 85 THR A CA 1
ATOM 723 C C . THR A 1 85 ? -1.708 2.555 -3.814 1.00 97.06 85 THR A C 1
ATOM 725 O O . THR A 1 85 ? -0.892 3.182 -3.139 1.00 97.06 85 THR A O 1
ATOM 728 N N . VAL A 1 86 ? -1.604 1.254 -4.059 1.00 98.00 86 VAL A N 1
ATOM 729 C CA . VAL A 1 86 ? -0.407 0.452 -3.829 1.00 98.00 86 VAL A CA 1
ATOM 730 C C . VAL A 1 86 ? 0.078 -0.002 -5.197 1.00 98.00 86 VAL A C 1
ATOM 732 O O . VAL A 1 86 ? -0.700 -0.588 -5.949 1.00 98.00 86 VAL A O 1
ATOM 735 N N . TYR A 1 87 ? 1.339 0.273 -5.515 1.00 97.62 87 TYR A N 1
ATOM 736 C CA . TYR A 1 87 ? 1.975 -0.225 -6.730 1.00 97.62 87 TYR A CA 1
ATOM 737 C C . TYR A 1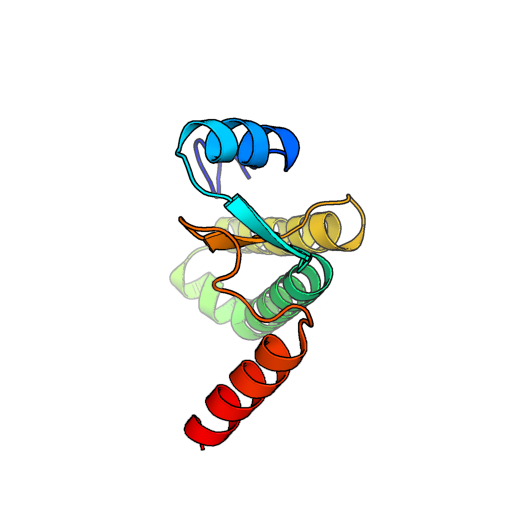 87 ? 2.748 -1.500 -6.416 1.00 97.62 87 TYR A C 1
ATOM 739 O O . TYR A 1 87 ? 3.549 -1.525 -5.480 1.00 97.62 87 TYR A O 1
ATOM 747 N N . GLN A 1 88 ? 2.558 -2.528 -7.233 1.00 97.62 88 GLN A N 1
ATOM 748 C CA . GLN A 1 88 ? 3.514 -3.618 -7.357 1.00 97.62 88 GLN A CA 1
ATOM 749 C C . GLN A 1 88 ? 4.241 -3.439 -8.689 1.00 97.62 88 GLN A C 1
ATOM 751 O O . GLN A 1 88 ? 3.620 -3.481 -9.745 1.00 97.62 88 GLN A O 1
ATOM 756 N N . ILE A 1 89 ? 5.547 -3.175 -8.632 1.00 97.50 89 ILE A N 1
ATOM 757 C CA . ILE A 1 89 ? 6.360 -2.851 -9.811 1.00 97.50 89 ILE A CA 1
ATOM 758 C C . ILE A 1 89 ? 7.319 -4.007 -10.078 1.00 97.50 89 ILE A C 1
ATOM 760 O O . ILE A 1 89 ? 8.118 -4.366 -9.209 1.00 97.50 89 ILE A O 1
ATOM 764 N N . GLN A 1 90 ? 7.259 -4.574 -11.281 1.00 96.19 90 GLN A N 1
ATOM 765 C CA . GLN A 1 90 ? 8.168 -5.628 -11.715 1.00 96.19 90 GLN A CA 1
ATOM 766 C C . GLN A 1 90 ? 9.356 -5.042 -12.477 1.00 96.19 90 GLN A C 1
ATOM 768 O O . GLN A 1 90 ? 9.184 -4.337 -13.475 1.00 96.19 90 GLN A O 1
ATOM 773 N N . LEU A 1 91 ? 10.566 -5.382 -12.030 1.00 97.06 91 LEU A N 1
ATOM 774 C CA . LEU A 1 91 ? 11.820 -4.861 -12.570 1.00 97.06 91 LEU A CA 1
ATOM 775 C C . LEU A 1 91 ? 12.732 -5.977 -13.081 1.00 97.06 91 LEU A C 1
ATOM 777 O O . LEU A 1 91 ? 12.844 -7.030 -12.452 1.00 97.06 91 LEU A O 1
ATOM 781 N N . THR A 1 92 ? 13.454 -5.719 -14.172 1.00 96.06 92 THR A N 1
ATOM 782 C CA . THR A 1 92 ? 14.513 -6.609 -14.678 1.00 96.06 92 THR A CA 1
ATOM 783 C C . THR A 1 92 ? 15.779 -5.823 -15.017 1.00 96.06 92 THR A C 1
ATOM 785 O O . THR A 1 92 ? 15.727 -4.632 -15.298 1.00 96.06 92 THR A O 1
ATOM 788 N N . LYS A 1 93 ? 16.948 -6.478 -14.999 1.00 94.50 93 LYS A N 1
ATOM 789 C CA . LYS A 1 93 ? 18.220 -5.863 -15.441 1.00 94.50 93 LYS A CA 1
ATOM 790 C C . LYS A 1 93 ? 18.508 -6.043 -16.931 1.00 94.50 93 LYS A C 1
ATOM 792 O O . LYS A 1 93 ? 19.432 -5.434 -17.456 1.00 94.50 93 LYS A O 1
ATOM 797 N N . LYS A 1 94 ? 17.778 -6.932 -17.606 1.00 93.06 94 LYS A N 1
ATOM 798 C CA . LYS A 1 94 ? 17.949 -7.205 -19.034 1.00 93.06 94 LYS A CA 1
ATOM 799 C C . LYS A 1 94 ? 16.587 -7.290 -19.700 1.00 93.06 94 LYS A C 1
ATOM 801 O O . LYS A 1 94 ? 15.639 -7.836 -19.126 1.00 93.06 94 LYS A O 1
ATOM 806 N N . SER A 1 95 ? 16.533 -6.781 -20.922 1.00 85.69 95 SER A N 1
ATOM 807 C CA . SER A 1 95 ? 15.382 -6.950 -21.799 1.00 85.69 95 SER A CA 1
ATOM 808 C C . SER A 1 95 ? 15.225 -8.419 -22.215 1.00 85.69 95 SER A C 1
ATOM 810 O O . SER A 1 95 ? 16.207 -9.161 -22.261 1.00 85.69 95 SER A O 1
ATOM 812 N N . GLY A 1 96 ? 13.989 -8.845 -22.481 1.00 88.06 96 GLY A N 1
ATOM 813 C CA . GLY A 1 96 ? 13.675 -10.177 -23.016 1.00 88.06 96 GLY A CA 1
ATOM 814 C C . GLY A 1 96 ? 13.746 -11.351 -22.031 1.00 88.06 96 GLY A C 1
ATOM 815 O O . GLY A 1 96 ? 13.583 -12.488 -22.453 1.00 88.06 96 GLY A O 1
ATOM 816 N N . ILE A 1 97 ? 13.981 -11.115 -20.732 1.00 93.75 97 ILE A N 1
ATOM 817 C CA . ILE A 1 97 ? 13.966 -12.195 -19.720 1.00 93.75 97 ILE A CA 1
ATOM 818 C C . ILE A 1 97 ? 12.538 -12.652 -19.399 1.00 93.75 97 ILE A C 1
ATOM 820 O O . ILE A 1 97 ? 12.314 -13.816 -19.074 1.00 93.75 97 ILE A O 1
ATOM 824 N N . ILE A 1 98 ? 11.575 -11.733 -19.450 1.00 94.38 98 ILE A N 1
ATOM 825 C CA . ILE A 1 98 ? 10.174 -12.050 -19.178 1.00 94.38 98 ILE A CA 1
ATOM 826 C C . ILE A 1 98 ? 9.466 -12.526 -20.455 1.00 94.38 98 ILE A C 1
ATOM 828 O O . ILE A 1 98 ? 9.776 -12.020 -21.537 1.00 94.38 98 ILE A O 1
ATOM 832 N N . PRO A 1 99 ? 8.507 -13.465 -20.349 1.00 94.50 99 PRO A N 1
ATOM 833 C CA . PRO A 1 99 ? 7.650 -13.828 -21.471 1.00 94.50 99 PRO A CA 1
ATOM 834 C C . PRO A 1 99 ? 6.916 -12.611 -22.046 1.00 94.50 99 PRO A C 1
ATOM 836 O O . PRO A 1 99 ? 6.596 -11.667 -21.324 1.00 94.50 99 PRO A O 1
ATOM 839 N N . ILE A 1 100 ? 6.624 -12.659 -23.348 1.00 93.31 100 ILE A N 1
ATOM 840 C CA . ILE A 1 100 ? 5.939 -11.572 -24.068 1.00 93.31 100 ILE A CA 1
ATOM 841 C C . ILE A 1 100 ? 4.523 -11.344 -23.512 1.00 93.31 100 ILE A C 1
ATOM 843 O O . ILE A 1 100 ? 4.064 -10.206 -23.446 1.00 93.31 100 ILE A O 1
ATOM 847 N N . THR A 1 101 ? 3.833 -12.409 -23.091 1.00 95.06 101 THR A N 1
ATOM 848 C CA . THR A 1 101 ? 2.516 -12.326 -22.445 1.00 95.06 101 THR A CA 1
ATOM 849 C C . THR A 1 101 ? 2.631 -12.473 -20.932 1.00 95.06 101 THR A C 1
ATOM 851 O O . THR A 1 101 ? 3.586 -13.040 -20.403 1.00 95.06 101 THR A O 1
ATOM 854 N N . ARG A 1 102 ? 1.633 -11.964 -20.205 1.00 95.56 102 ARG A N 1
ATOM 855 C CA . ARG A 1 102 ? 1.636 -11.917 -18.734 1.00 95.56 102 ARG A CA 1
ATOM 856 C C . ARG A 1 102 ? 1.081 -13.174 -18.061 1.00 95.56 102 ARG A C 1
ATOM 858 O O . ARG A 1 102 ? 0.990 -13.214 -16.838 1.00 95.56 102 ARG A O 1
ATOM 865 N N . ASP A 1 103 ? 0.756 -14.217 -18.822 1.00 95.75 103 ASP A N 1
ATOM 866 C CA . ASP A 1 103 ? 0.105 -15.437 -18.311 1.00 95.75 103 ASP A CA 1
ATOM 867 C C . ASP A 1 103 ? 0.939 -16.149 -17.235 1.00 95.75 103 ASP A C 1
ATOM 869 O O . ASP A 1 103 ? 0.404 -16.776 -16.319 1.00 95.75 103 ASP A O 1
ATOM 873 N N . TYR A 1 104 ? 2.266 -15.995 -17.284 1.00 94.25 104 TYR A N 1
ATOM 874 C CA . TYR A 1 104 ? 3.169 -16.532 -16.267 1.00 94.25 104 TYR A CA 1
ATOM 875 C C . TYR A 1 104 ? 2.897 -15.977 -14.861 1.00 94.25 104 TYR A C 1
ATOM 877 O O . TYR A 1 104 ? 3.191 -16.664 -13.881 1.00 94.25 104 TYR A O 1
ATOM 885 N N . ILE A 1 105 ? 2.336 -14.767 -14.739 1.00 94.44 105 ILE A N 1
ATOM 886 C CA . ILE A 1 105 ? 1.947 -14.185 -13.450 1.00 94.44 105 ILE A CA 1
ATOM 887 C C . ILE A 1 105 ? 0.834 -15.031 -12.835 1.00 94.44 105 ILE A C 1
ATOM 889 O O . ILE A 1 105 ? 0.934 -15.424 -11.675 1.00 94.44 105 ILE A O 1
ATOM 893 N N . GLU A 1 106 ? -0.186 -15.374 -13.620 1.00 92.44 106 GLU A N 1
ATOM 894 C CA . GLU A 1 106 ? -1.319 -16.177 -13.158 1.00 92.44 106 GLU A CA 1
ATOM 895 C C . GLU A 1 106 ? -0.897 -17.617 -12.847 1.00 92.44 106 GLU A C 1
ATOM 897 O O . GLU A 1 106 ? -1.215 -18.159 -11.788 1.00 92.44 106 GLU A O 1
ATOM 902 N N . VAL A 1 107 ? -0.076 -18.221 -13.711 1.00 93.12 107 VAL A N 1
ATOM 903 C CA . VAL A 1 107 ? 0.516 -19.543 -13.450 1.00 93.12 107 VAL A CA 1
ATOM 904 C C . VAL A 1 107 ? 1.319 -19.538 -12.144 1.00 93.12 107 VAL A C 1
ATOM 906 O O . VAL A 1 107 ? 1.221 -20.474 -11.349 1.00 93.12 107 VAL A O 1
ATOM 909 N N . SER A 1 108 ? 2.094 -18.480 -11.890 1.00 89.81 108 SER A N 1
ATOM 910 C CA . SER A 1 108 ? 2.880 -18.340 -10.659 1.00 89.81 108 SER A CA 1
ATOM 911 C C . SER A 1 108 ? 1.988 -18.153 -9.431 1.00 89.81 108 SER A C 1
ATOM 913 O O . SER A 1 108 ? 2.220 -18.804 -8.410 1.00 89.81 108 SER A O 1
ATOM 915 N N . LYS A 1 109 ? 0.935 -17.329 -9.534 1.00 88.06 109 LYS A N 1
ATOM 916 C CA . LYS A 1 109 ? -0.075 -17.143 -8.479 1.00 88.06 109 LYS A CA 1
ATOM 917 C C . LYS A 1 109 ? -0.712 -18.488 -8.103 1.00 88.06 109 LYS A C 1
ATOM 919 O O . LYS A 1 109 ? -0.716 -18.851 -6.926 1.00 88.06 109 LYS A O 1
ATOM 924 N N . ASN A 1 110 ? -1.144 -19.273 -9.090 1.00 90.94 110 ASN A N 1
ATOM 925 C CA . ASN A 1 110 ? -1.783 -20.573 -8.863 1.00 90.94 110 ASN A CA 1
ATOM 926 C C . ASN A 1 110 ? -0.846 -21.607 -8.224 1.00 90.94 110 ASN A C 1
ATOM 928 O O . ASN A 1 110 ? -1.256 -22.318 -7.306 1.00 90.94 110 ASN A O 1
ATOM 932 N N . LYS A 1 111 ? 0.433 -21.638 -8.619 1.00 89.94 111 LYS A N 1
ATOM 933 C CA . LYS A 1 111 ? 1.446 -22.484 -7.963 1.00 89.94 111 LYS A CA 1
ATOM 934 C C . LYS A 1 111 ? 1.630 -22.130 -6.484 1.00 89.94 111 LYS A C 1
ATOM 936 O O . LYS A 1 111 ? 1.703 -23.022 -5.645 1.00 89.94 111 LYS A O 1
ATOM 941 N N . ILE A 1 112 ? 1.672 -20.838 -6.148 1.00 86.12 112 ILE A N 1
ATOM 942 C CA . ILE A 1 112 ? 1.807 -20.386 -4.753 1.00 86.12 112 ILE A CA 1
ATOM 943 C C . ILE A 1 112 ? 0.590 -20.806 -3.921 1.00 86.12 112 ILE A C 1
ATOM 945 O O . ILE A 1 112 ? 0.750 -21.223 -2.776 1.00 86.12 112 ILE A O 1
ATOM 949 N N . VAL A 1 113 ? -0.621 -20.700 -4.475 1.00 84.50 113 VAL A N 1
ATOM 950 C CA . VAL A 1 113 ? -1.852 -21.116 -3.784 1.00 84.50 113 VAL A CA 1
ATOM 951 C C . VAL A 1 113 ? -1.886 -22.630 -3.577 1.00 84.50 113 VAL A C 1
ATOM 953 O O . VAL A 1 113 ? -2.244 -23.077 -2.489 1.00 84.50 113 VAL A O 1
ATOM 956 N N . ALA A 1 114 ? -1.473 -23.412 -4.576 1.00 80.06 114 ALA A N 1
ATOM 957 C CA . ALA A 1 114 ? -1.405 -24.869 -4.476 1.00 80.06 114 ALA A CA 1
ATOM 958 C C . ALA A 1 114 ? -0.438 -25.339 -3.373 1.00 80.06 114 ALA A C 1
ATOM 960 O O . ALA A 1 114 ? -0.764 -26.268 -2.646 1.00 80.06 114 ALA A O 1
ATOM 961 N N . ASN A 1 115 ? 0.692 -24.648 -3.191 1.00 77.00 115 ASN A N 1
ATOM 962 C CA . ASN A 1 115 ? 1.710 -24.984 -2.185 1.00 77.00 115 ASN A CA 1
ATOM 963 C C . ASN A 1 115 ? 1.375 -24.527 -0.751 1.00 77.00 115 ASN A C 1
ATOM 965 O O . ASN A 1 115 ? 2.166 -24.755 0.161 1.00 77.00 115 ASN A O 1
ATOM 969 N N . LYS A 1 116 ? 0.258 -23.817 -0.544 1.00 69.75 116 LYS A N 1
ATOM 970 C CA . LYS A 1 116 ? -0.207 -23.372 0.785 1.00 69.75 116 LYS A CA 1
ATOM 971 C C . LYS A 1 116 ? -1.253 -24.304 1.412 1.00 69.75 116 LYS A C 1
ATOM 973 O O . LYS A 1 116 ? -1.728 -23.999 2.506 1.00 69.75 116 LYS A O 1
ATOM 978 N N . LYS A 1 117 ? -1.640 -25.373 0.715 1.00 49.22 117 LYS A N 1
ATOM 979 C CA . LYS A 1 117 ? -2.430 -26.485 1.257 1.00 49.22 117 LYS A CA 1
ATOM 980 C C . LYS A 1 117 ? -1.497 -27.589 1.729 1.00 49.22 117 LYS A C 1
ATOM 982 O O . LYS A 1 117 ? -1.867 -28.230 2.732 1.00 49.22 117 LYS A O 1
#

Secondary structure (DSSP, 8-state):
-TTTT-TT-----HHHHHHHHHTTTPEEEEEEE-HHHHHHHHHHHHHHHHHTHHHHHHHS-HHHHHHHHHHHHHHHHHHHHS----EEEEEESSTT-S-SSTHHHHHHHHHHHHTT-

Foldseek 3Di:
DCPPDNPVDDDDDPVVVVVVCVVVLKDWDDKDWCLLVVLVVLVVVLVVCVVCVVVVCVVPNPVVSVVVNCVSVVSSCCSVPVPDTDIDIDIDNDPPPDDPDPVVVVVVVVVVVVVVD

pLDDT: mean 94.11, std 7.22, range [49.22, 98.75]

Sequence (117 aa):
MRKYIFPGGYIPALSEISKNIEKTGFFITDIEFLGPHYANTLRHWRLRFKKNREIIKSVYDERFCRMWEFYLAASEVAFRYLGMTVYQIQLTKKSGIIPITRDYIEVSKNKIVANKK

Radius of gyration: 19.07 Å; chains: 1; bounding box: 35×40×52 Å